Protein AF-T1D1E3-F1 (afdb_monomer)

Solvent-accessible surface area (backbone atoms only — not comparable to full-atom values): 5996 Å² total; per-residue (Å²): 141,79,81,80,58,79,83,74,53,79,72,82,78,74,84,80,54,71,66,58,53,53,50,50,52,52,48,53,49,52,50,52,57,49,50,53,52,50,69,66,32,66,67,51,50,52,51,50,53,54,49,59,71,41,44,64,57,54,50,50,54,50,51,43,53,51,36,43,52,16,33,76,69,46,40,73,97,44,34,42,70,91,54,54,74,68,59,36,53,53,50,50,52,52,41,32,60,75,63,69,65,120

Foldseek 3Di:
DDDDDPVVDPPPPDDDDPVVVVVVVVVVVVVVVVVVVLVPDPVNVVVVVVCVVCVVVVVVLVVLVVLLVCLVVQHDPNGCPPPDPVVSVVSSVVSCVVNVVD

Sequence (102 aa):
SGLPGIESVPGPKLPTVDFLNRYNDDYQKKYTDNDERIKSSPIIKELLERSKLNKEKNKQEIMDKYCLRGAEWGVGDCSTTGMTPDERDAFIAMLKKKAGVE

Secondary structure (DSSP, 8-state):
--PPPGGGSPPPPP---HHHHHHHHHHHHHHHHHHHHHHH-HHHHHHHHHHHHHHHHHHHHHHHHHHHHHHHHT-STT--TTS-HHHHHHHHHHHHHHHT--

pLDDT: mean 87.06, std 10.87, range [48.31, 96.19]

Radius of gyration: 28.88 Å; Cα contacts (8 Å, |Δi|>4): 43; chains: 1; bounding box: 78×24×52 Å

Mean predicted aligned error: 11.14 Å

Organism: Silene latifolia (NCBI:txid37657)

Structure (mmCIF, N/CA/C/O backbone):
data_AF-T1D1E3-F1
#
_entry.id   AF-T1D1E3-F1
#
loop_
_atom_site.group_PDB
_atom_site.id
_atom_site.type_symbol
_atom_site.label_atom_id
_atom_site.label_alt_id
_atom_site.label_comp_id
_atom_site.label_asym_id
_atom_site.label_entity_id
_atom_site.label_seq_id
_atom_site.pdbx_PDB_ins_code
_atom_site.Cartn_x
_atom_site.Cartn_y
_atom_site.Cartn_z
_atom_site.occupancy
_atom_site.B_iso_or_equiv
_atom_site.auth_seq_id
_atom_site.auth_comp_id
_atom_site.auth_asym_id
_atom_site.auth_atom_id
_atom_site.pdbx_PDB_model_num
ATOM 1 N N . SER A 1 1 ? 55.420 15.504 14.571 1.00 48.31 1 SER A N 1
ATOM 2 C CA . SER A 1 1 ? 55.650 14.629 13.408 1.00 48.31 1 SER A CA 1
ATOM 3 C C . SER A 1 1 ? 54.989 13.289 13.645 1.00 48.31 1 SER A C 1
ATOM 5 O O . SER A 1 1 ? 55.455 12.554 14.502 1.00 48.31 1 SER A O 1
ATOM 7 N N . GLY A 1 2 ? 53.884 13.005 12.957 1.00 55.28 2 GLY A N 1
ATOM 8 C CA . GLY A 1 2 ? 53.245 11.686 12.952 1.00 55.28 2 GLY A CA 1
ATOM 9 C C . GLY A 1 2 ? 53.273 11.145 11.528 1.00 55.28 2 GLY A C 1
ATOM 10 O O . GLY A 1 2 ? 52.872 11.857 10.610 1.00 55.28 2 GLY A O 1
ATOM 11 N N . LEU A 1 3 ? 53.817 9.943 11.339 1.00 58.84 3 LEU A N 1
ATOM 12 C CA . LEU A 1 3 ? 53.814 9.259 10.045 1.00 58.84 3 LEU A CA 1
ATOM 13 C C . LEU A 1 3 ? 52.368 8.857 9.704 1.00 58.84 3 LEU A C 1
ATOM 15 O O . LEU A 1 3 ? 51.684 8.331 10.585 1.00 58.84 3 LEU A O 1
ATOM 19 N N . PRO A 1 4 ? 51.879 9.097 8.474 1.00 65.50 4 PRO A N 1
ATOM 20 C CA . PRO A 1 4 ? 50.554 8.642 8.080 1.00 65.50 4 PRO A CA 1
ATOM 21 C C . PRO A 1 4 ? 50.544 7.107 8.064 1.00 65.50 4 PRO A C 1
ATOM 23 O O . PRO A 1 4 ? 51.460 6.477 7.535 1.00 65.50 4 PRO A O 1
ATOM 26 N N . GLY A 1 5 ? 49.537 6.511 8.706 1.00 65.81 5 GLY A N 1
ATOM 27 C CA . GLY A 1 5 ? 49.380 5.059 8.792 1.00 65.81 5 GLY A CA 1
ATOM 28 C C . GLY A 1 5 ? 49.185 4.401 7.422 1.00 65.81 5 GLY A C 1
ATOM 29 O O . GLY A 1 5 ? 48.941 5.068 6.418 1.00 65.81 5 GLY A O 1
ATOM 30 N N . ILE A 1 6 ? 49.260 3.069 7.394 1.00 62.81 6 ILE A N 1
ATOM 31 C CA . ILE A 1 6 ? 49.182 2.225 6.183 1.00 62.81 6 ILE A CA 1
ATOM 32 C C . ILE A 1 6 ? 47.870 2.456 5.397 1.00 62.81 6 ILE A C 1
ATOM 34 O O . ILE A 1 6 ? 47.820 2.242 4.192 1.00 62.81 6 ILE A O 1
ATOM 38 N N . GLU A 1 7 ? 46.835 2.987 6.053 1.00 60.91 7 GLU A N 1
ATOM 39 C CA . GLU A 1 7 ? 45.552 3.391 5.457 1.00 60.91 7 GLU A CA 1
ATOM 40 C C . GLU A 1 7 ? 45.654 4.589 4.495 1.00 60.91 7 GLU A C 1
ATOM 42 O O . GLU A 1 7 ? 44.765 4.806 3.676 1.00 60.91 7 GLU A O 1
ATOM 47 N N . SER A 1 8 ? 46.739 5.368 4.566 1.00 66.06 8 SER A N 1
ATOM 48 C CA . SER A 1 8 ? 46.976 6.518 3.686 1.00 66.06 8 SER A CA 1
ATOM 49 C C . SER A 1 8 ? 47.494 6.118 2.303 1.00 66.06 8 SER A C 1
ATOM 51 O O . SER A 1 8 ? 47.582 6.977 1.421 1.00 66.06 8 SER A O 1
ATOM 53 N N . VAL A 1 9 ? 47.869 4.850 2.104 1.00 66.75 9 VAL A N 1
ATOM 54 C CA . VAL A 1 9 ? 48.312 4.338 0.807 1.00 66.75 9 VAL A CA 1
ATOM 55 C C . VAL A 1 9 ? 47.131 3.600 0.179 1.00 66.75 9 VAL A C 1
ATOM 57 O O . VAL A 1 9 ? 46.736 2.554 0.698 1.00 66.75 9 VAL A O 1
ATOM 60 N N . PRO A 1 10 ? 46.537 4.117 -0.916 1.00 68.50 10 PRO A N 1
ATOM 61 C CA . PRO A 1 10 ? 45.463 3.423 -1.608 1.00 68.50 10 PRO A CA 1
ATOM 62 C C . PRO A 1 10 ? 45.943 2.020 -1.971 1.00 68.50 10 PRO A C 1
ATOM 64 O O . PRO A 1 10 ? 47.001 1.868 -2.588 1.00 68.50 10 PRO A O 1
ATOM 67 N N . GLY A 1 11 ? 45.183 1.004 -1.561 1.00 69.1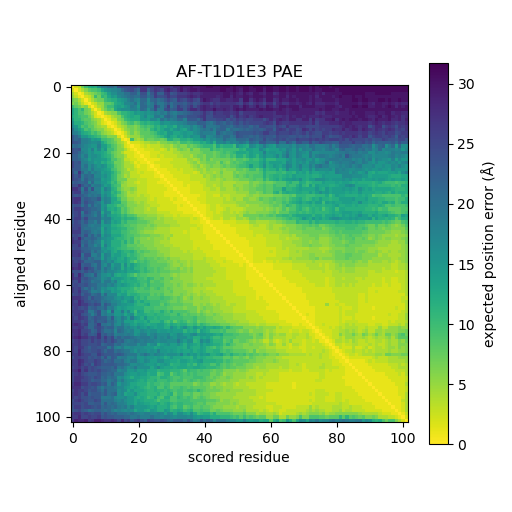2 11 GLY A N 1
ATOM 68 C CA . GLY A 1 11 ? 45.505 -0.381 -1.880 1.00 69.12 11 GLY A CA 1
ATOM 69 C C . GLY A 1 11 ? 45.692 -0.574 -3.391 1.00 69.12 11 GLY A C 1
ATOM 70 O O . GLY A 1 11 ? 45.105 0.169 -4.189 1.00 69.12 11 GLY A O 1
ATOM 71 N N . PRO A 1 12 ? 46.516 -1.549 -3.809 1.00 73.81 12 PRO A N 1
ATOM 72 C CA . PRO A 1 12 ? 46.743 -1.817 -5.221 1.00 73.81 12 PRO A CA 1
ATOM 73 C C . PRO A 1 12 ? 45.403 -2.044 -5.922 1.00 73.81 12 PRO A C 1
ATOM 75 O O . PRO A 1 12 ? 44.559 -2.809 -5.449 1.00 73.81 12 PRO A O 1
ATOM 78 N N . LYS A 1 13 ? 45.195 -1.352 -7.047 1.00 70.12 13 LYS A N 1
ATOM 79 C CA . LYS A 1 13 ? 43.986 -1.539 -7.850 1.00 70.12 13 LYS A CA 1
ATOM 80 C C . LYS A 1 13 ? 43.929 -2.998 -8.287 1.00 70.12 13 LYS A C 1
ATOM 82 O O . LYS A 1 13 ? 44.890 -3.509 -8.862 1.00 70.12 13 LYS A O 1
ATOM 87 N N . LEU A 1 14 ? 42.805 -3.650 -8.002 1.00 72.75 14 LEU A N 1
ATOM 88 C CA . LEU A 1 14 ? 42.551 -4.996 -8.496 1.00 72.75 14 LEU A CA 1
ATOM 89 C C . LEU A 1 14 ? 42.669 -4.988 -10.028 1.00 72.75 14 LEU A C 1
ATOM 91 O O . LEU A 1 14 ? 42.195 -4.038 -10.661 1.00 72.75 14 LEU A O 1
ATOM 95 N N . PRO A 1 15 ? 43.306 -6.006 -10.629 1.00 71.44 15 PRO A N 1
ATOM 96 C CA . PRO A 1 15 ? 43.455 -6.076 -12.072 1.00 71.44 15 PRO A CA 1
ATOM 97 C C . PRO A 1 15 ? 42.070 -6.125 -12.718 1.00 71.44 15 PRO A C 1
ATOM 99 O O . PRO A 1 15 ? 41.304 -7.071 -12.533 1.00 71.44 15 PRO A O 1
ATOM 102 N N . THR A 1 16 ? 41.737 -5.078 -13.466 1.00 69.19 16 THR A N 1
ATOM 103 C CA . THR A 1 16 ? 40.516 -5.026 -14.262 1.00 69.19 16 THR A CA 1
ATOM 104 C C . THR A 1 16 ? 40.694 -5.949 -15.455 1.00 69.19 16 THR A C 1
ATOM 106 O O . THR A 1 16 ? 41.540 -5.704 -16.312 1.00 69.19 16 THR A O 1
ATOM 109 N N . VAL A 1 17 ? 39.919 -7.027 -15.504 1.00 78.75 17 VAL A N 1
ATOM 110 C CA . VAL A 1 17 ? 39.897 -7.921 -16.661 1.00 78.75 17 VAL A CA 1
ATOM 111 C C . VAL A 1 17 ? 38.880 -7.391 -17.671 1.00 78.75 17 VAL A C 1
ATOM 113 O O . VAL A 1 17 ? 37.704 -7.208 -17.353 1.00 78.75 17 VAL A O 1
ATOM 116 N N . ASP A 1 18 ? 39.328 -7.140 -18.901 1.00 76.44 18 ASP A N 1
ATOM 117 C CA . ASP A 1 18 ? 38.522 -6.472 -19.935 1.00 76.44 18 ASP A CA 1
ATOM 118 C C . ASP A 1 18 ? 37.202 -7.190 -20.244 1.00 76.44 18 ASP A C 1
ATOM 120 O O . ASP A 1 18 ? 36.214 -6.552 -20.610 1.00 76.44 18 ASP A O 1
ATOM 124 N N . PHE A 1 19 ? 37.152 -8.514 -20.066 1.00 80.38 19 PHE A N 1
ATOM 125 C CA . PHE A 1 19 ? 35.928 -9.280 -20.284 1.00 80.38 19 PHE A CA 1
ATOM 126 C C . PHE A 1 19 ? 34.852 -8.998 -19.224 1.00 80.38 19 PHE A C 1
ATOM 128 O O . PHE A 1 19 ? 33.678 -8.941 -19.580 1.00 80.38 19 PHE A O 1
ATOM 135 N N . LEU A 1 20 ? 35.222 -8.795 -17.948 1.00 80.06 20 LEU A N 1
ATOM 136 C CA . LEU A 1 20 ? 34.247 -8.487 -16.892 1.00 80.06 20 LEU A CA 1
ATOM 137 C C . LEU A 1 20 ? 33.663 -7.093 -17.089 1.00 80.06 20 LEU A C 1
ATOM 139 O O . LEU A 1 20 ? 32.467 -6.913 -16.896 1.00 80.06 20 LEU A O 1
ATOM 143 N N . ASN A 1 21 ? 34.481 -6.129 -17.519 1.00 83.50 21 ASN A N 1
ATOM 144 C CA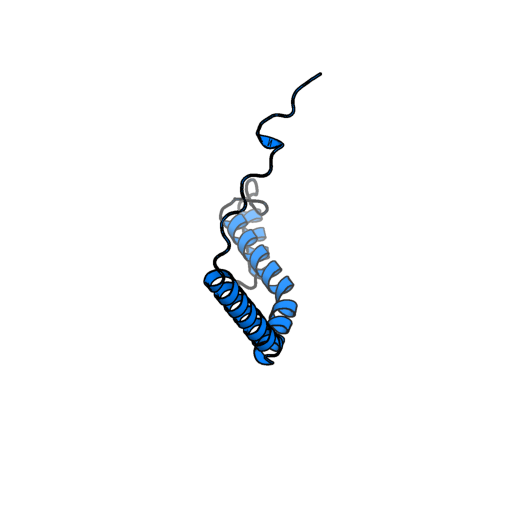 . ASN A 1 21 ? 34.005 -4.778 -17.810 1.00 83.50 21 ASN A CA 1
ATOM 145 C C . ASN A 1 21 ? 32.986 -4.795 -18.956 1.00 83.50 21 ASN A C 1
ATOM 147 O O . ASN A 1 21 ? 31.861 -4.348 -18.769 1.00 83.50 21 ASN A O 1
ATOM 151 N N . ARG A 1 22 ? 33.316 -5.433 -20.089 1.00 83.75 22 ARG A N 1
ATOM 152 C CA . ARG A 1 22 ? 32.378 -5.575 -21.220 1.00 83.75 22 ARG A CA 1
ATOM 153 C C . ARG A 1 22 ? 31.097 -6.314 -20.836 1.00 83.75 22 ARG A C 1
ATOM 155 O O . ARG A 1 22 ? 30.019 -5.925 -21.265 1.00 83.75 22 ARG A O 1
ATOM 162 N N . TYR A 1 23 ? 31.205 -7.371 -20.030 1.00 83.62 23 TYR A N 1
ATOM 163 C CA . TYR A 1 23 ? 30.046 -8.131 -19.561 1.00 83.62 23 TYR A CA 1
ATOM 164 C C . TYR A 1 23 ? 29.137 -7.292 -18.655 1.00 83.62 23 TYR A C 1
ATOM 166 O O . TYR A 1 23 ? 27.916 -7.335 -18.802 1.00 83.62 23 TYR A O 1
ATOM 174 N N . ASN A 1 24 ? 29.723 -6.512 -17.744 1.00 85.31 24 ASN A N 1
ATOM 175 C CA . ASN A 1 24 ? 28.983 -5.599 -16.880 1.00 85.31 24 ASN A CA 1
ATOM 176 C C . ASN A 1 24 ? 28.297 -4.493 -17.690 1.00 85.31 24 ASN A C 1
ATOM 178 O O . ASN A 1 24 ? 27.116 -4.239 -17.459 1.00 85.31 24 ASN A O 1
ATOM 182 N N . ASP A 1 25 ? 28.992 -3.899 -18.661 1.00 87.00 25 ASP A N 1
ATOM 183 C CA . ASP A 1 25 ? 28.448 -2.855 -19.535 1.00 87.00 25 ASP A CA 1
ATOM 184 C C . ASP A 1 25 ? 27.265 -3.381 -20.368 1.00 87.00 25 ASP A C 1
ATOM 186 O O . ASP A 1 25 ? 26.205 -2.753 -20.422 1.00 87.00 25 ASP A O 1
ATOM 190 N N . ASP A 1 26 ? 27.389 -4.581 -20.947 1.00 88.06 26 ASP A N 1
ATOM 191 C CA . ASP A 1 26 ? 26.305 -5.242 -21.684 1.00 88.06 26 ASP A CA 1
ATOM 192 C C . ASP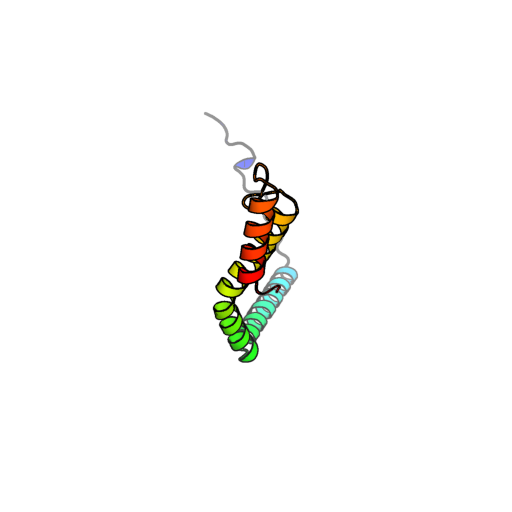 A 1 26 ? 25.102 -5.554 -20.787 1.00 88.06 26 ASP A C 1
ATOM 194 O O . ASP A 1 26 ? 23.948 -5.423 -21.206 1.00 88.06 26 ASP A O 1
ATOM 198 N N . TYR A 1 27 ? 25.346 -5.973 -19.544 1.00 89.00 27 TYR A N 1
ATOM 199 C CA . TYR A 1 27 ? 24.274 -6.207 -18.582 1.00 89.00 27 TYR A CA 1
ATOM 200 C C . TYR A 1 27 ? 23.568 -4.913 -18.198 1.00 89.00 27 TYR A C 1
ATOM 202 O O . TYR A 1 27 ? 22.339 -4.869 -18.222 1.00 89.00 27 TYR A O 1
ATOM 210 N N . GLN A 1 28 ? 24.322 -3.860 -17.883 1.00 89.19 28 GLN A N 1
ATOM 211 C CA . GLN A 1 28 ? 23.761 -2.549 -17.569 1.00 89.19 28 GLN A CA 1
ATOM 212 C C . GLN A 1 28 ? 22.913 -2.026 -18.724 1.00 89.19 28 GLN A C 1
ATOM 214 O O . GLN A 1 28 ? 21.772 -1.628 -18.496 1.00 89.19 28 GLN A O 1
ATOM 219 N N . LYS A 1 29 ? 23.408 -2.142 -19.959 1.00 93.31 29 LYS A N 1
ATOM 220 C CA . LYS A 1 29 ? 22.657 -1.772 -21.158 1.00 93.31 29 LYS A CA 1
ATOM 221 C C . LYS A 1 29 ? 21.358 -2.570 -21.303 1.00 93.31 29 LYS A C 1
ATOM 223 O O . LYS A 1 29 ? 20.298 -2.007 -21.550 1.00 93.31 29 LYS A O 1
ATOM 228 N N . LYS A 1 30 ? 21.387 -3.886 -21.073 1.00 92.62 30 LYS A N 1
ATOM 229 C CA . LYS A 1 30 ? 20.160 -4.703 -21.087 1.00 92.62 30 LYS A CA 1
ATOM 230 C C . LYS A 1 30 ? 19.155 -4.263 -20.025 1.00 92.62 30 LYS A C 1
ATOM 232 O O . LYS A 1 30 ? 17.953 -4.324 -20.275 1.00 92.62 30 LYS A O 1
ATOM 237 N N . TYR A 1 31 ? 19.608 -3.852 -18.842 1.00 90.25 31 TYR A N 1
ATOM 238 C CA . TYR A 1 31 ? 18.708 -3.330 -17.815 1.00 90.25 31 TYR A CA 1
ATOM 239 C C . TYR A 1 31 ? 18.104 -1.986 -18.219 1.00 90.25 31 TYR A C 1
ATOM 241 O O . TYR A 1 31 ? 16.895 -1.827 -18.070 1.00 90.25 31 TYR A O 1
ATOM 249 N N . THR A 1 32 ? 18.894 -1.060 -18.774 1.00 92.25 32 THR A N 1
ATOM 250 C CA . THR A 1 32 ? 18.382 0.240 -19.238 1.00 92.25 32 THR A CA 1
ATOM 251 C C . THR A 1 32 ? 17.381 0.072 -20.373 1.00 92.25 32 THR A C 1
ATOM 253 O O . THR A 1 32 ? 16.281 0.610 -20.289 1.00 92.25 32 THR A O 1
ATOM 256 N N . ASP A 1 33 ? 17.694 -0.761 -21.368 1.00 93.06 33 ASP A N 1
ATOM 257 C CA . ASP A 1 33 ? 16.816 -1.012 -22.516 1.00 93.06 33 ASP A CA 1
ATOM 258 C C . ASP A 1 33 ? 15.486 -1.650 -22.067 1.00 93.06 33 ASP A C 1
ATOM 260 O O . ASP A 1 33 ? 14.400 -1.315 -22.552 1.00 93.06 33 ASP A O 1
ATOM 264 N N . ASN A 1 34 ? 15.542 -2.566 -21.094 1.00 92.69 34 ASN A N 1
ATOM 265 C CA . ASN A 1 34 ? 14.342 -3.163 -20.514 1.00 92.69 34 ASN A CA 1
ATOM 266 C C . ASN A 1 34 ? 13.529 -2.162 -19.693 1.00 92.69 34 ASN A C 1
ATOM 268 O O . ASN A 1 34 ? 12.302 -2.174 -19.783 1.00 92.69 34 ASN A O 1
ATOM 272 N N . ASP A 1 35 ? 14.183 -1.306 -18.912 1.00 91.75 35 ASP A N 1
ATOM 273 C CA . ASP A 1 35 ? 13.521 -0.276 -18.116 1.00 91.75 35 ASP A CA 1
ATOM 274 C C . ASP A 1 35 ? 12.831 0.760 -19.021 1.00 91.75 35 ASP A C 1
ATOM 276 O O . ASP A 1 35 ? 11.676 1.114 -18.791 1.00 91.75 35 ASP A O 1
ATOM 280 N N . GLU A 1 36 ? 13.462 1.165 -20.126 1.00 92.56 36 GLU A N 1
ATOM 281 C CA . GLU A 1 36 ? 12.850 2.018 -21.153 1.00 92.56 36 GLU A CA 1
ATOM 282 C C . GLU A 1 36 ? 11.641 1.351 -21.819 1.00 92.56 36 GLU A C 1
ATOM 284 O O . GLU A 1 36 ? 10.588 1.977 -21.989 1.00 92.56 36 GLU A O 1
ATOM 289 N N . ARG A 1 37 ? 11.740 0.057 -22.142 1.00 92.00 37 ARG A N 1
ATOM 290 C CA . ARG A 1 37 ? 10.616 -0.722 -22.679 1.00 92.00 37 ARG A CA 1
ATOM 291 C C . ARG A 1 37 ? 9.453 -0.818 -21.687 1.00 92.00 37 ARG A C 1
ATOM 293 O O . ARG A 1 37 ? 8.293 -0.703 -22.077 1.00 92.00 37 ARG A O 1
ATOM 300 N N . ILE A 1 38 ? 9.742 -1.006 -20.402 1.00 90.50 38 ILE A N 1
ATOM 301 C CA . ILE A 1 38 ? 8.723 -1.067 -19.346 1.00 90.50 38 ILE A CA 1
ATOM 302 C C . ILE A 1 38 ? 8.080 0.309 -19.154 1.00 90.50 38 ILE A C 1
ATOM 304 O O . ILE A 1 38 ? 6.855 0.414 -19.130 1.00 90.50 38 ILE A O 1
ATOM 308 N N . LYS A 1 39 ? 8.886 1.373 -19.092 1.00 88.56 39 LYS A N 1
ATOM 309 C CA . LYS A 1 39 ? 8.419 2.760 -18.963 1.00 88.56 39 LYS A CA 1
ATOM 310 C C . LYS A 1 39 ? 7.599 3.222 -20.159 1.00 88.56 39 LYS A C 1
ATOM 312 O O . LYS A 1 39 ? 6.685 4.023 -19.988 1.00 88.56 39 LYS A O 1
ATOM 317 N N . SER A 1 40 ? 7.907 2.750 -21.364 1.00 90.69 40 SER A N 1
ATOM 318 C CA . SER A 1 40 ? 7.153 3.086 -22.577 1.00 90.69 40 SER A CA 1
ATOM 319 C C . SER A 1 40 ? 5.879 2.255 -22.747 1.00 90.69 40 SER A C 1
ATOM 321 O O . SER A 1 40 ? 4.984 2.694 -23.471 1.00 90.69 40 SER A O 1
ATOM 323 N N . SER A 1 41 ? 5.748 1.125 -22.042 1.00 94.38 41 SER A N 1
ATOM 324 C CA . SER A 1 41 ? 4.582 0.244 -22.134 1.00 94.38 41 SER A CA 1
ATOM 325 C C . SER A 1 41 ? 3.281 0.961 -21.734 1.00 94.38 41 SER A C 1
ATOM 327 O O . SER A 1 41 ? 3.182 1.485 -20.618 1.00 94.38 41 SER A O 1
ATOM 329 N N . PRO A 1 42 ? 2.247 0.964 -22.599 1.00 94.12 42 PRO A N 1
ATOM 330 C CA . PRO A 1 42 ? 0.977 1.630 -22.313 1.00 94.12 42 PRO A CA 1
ATOM 331 C C . PRO A 1 42 ? 0.249 0.997 -21.121 1.00 94.12 42 PRO A C 1
ATOM 333 O O . PRO A 1 42 ? -0.298 1.713 -20.287 1.00 94.12 42 PRO A O 1
ATOM 336 N N . ILE A 1 43 ? 0.327 -0.331 -20.988 1.00 94.56 43 ILE A N 1
ATOM 337 C CA . ILE A 1 43 ? -0.302 -1.085 -19.895 1.00 94.56 43 ILE A CA 1
ATOM 338 C C . ILE A 1 43 ? 0.302 -0.676 -18.549 1.00 94.56 43 ILE A C 1
ATOM 340 O O . ILE A 1 43 ? -0.418 -0.433 -17.586 1.00 94.56 43 ILE A O 1
ATOM 344 N N . ILE A 1 44 ? 1.631 -0.570 -18.468 1.00 94.38 44 ILE A N 1
ATOM 345 C CA . ILE A 1 44 ? 2.309 -0.216 -17.214 1.00 94.38 44 ILE A CA 1
ATOM 346 C C . ILE A 1 44 ? 1.972 1.217 -16.799 1.00 94.38 44 ILE A C 1
ATOM 348 O O . ILE A 1 44 ? 1.732 1.463 -15.619 1.00 94.38 44 ILE A O 1
ATOM 352 N N . LYS A 1 45 ? 1.889 2.149 -17.757 1.00 93.75 45 LYS A N 1
ATOM 353 C CA . LYS A 1 45 ? 1.454 3.527 -17.486 1.00 93.75 45 LYS A CA 1
ATOM 354 C C . LYS A 1 45 ? 0.026 3.572 -16.946 1.00 93.75 45 LYS A C 1
ATOM 356 O O . LYS A 1 45 ? -0.214 4.225 -15.936 1.00 93.75 45 LYS A O 1
ATOM 361 N N . GLU A 1 46 ? -0.899 2.847 -17.569 1.00 95.06 46 GLU A N 1
ATOM 362 C CA . G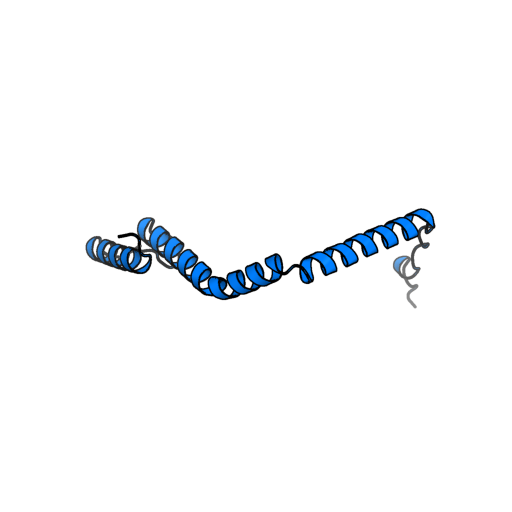LU A 1 46 ? -2.288 2.767 -17.107 1.00 95.06 46 GLU A CA 1
ATOM 363 C C . GLU A 1 46 ? -2.378 2.192 -15.684 1.00 95.06 46 GLU A C 1
ATOM 365 O O . GLU A 1 46 ? -3.029 2.766 -14.809 1.00 95.06 46 GLU A O 1
ATOM 370 N N . LEU A 1 47 ? -1.669 1.090 -15.421 1.00 95.25 47 LEU A N 1
ATOM 371 C CA . LEU A 1 47 ? -1.623 0.469 -14.098 1.00 95.25 47 LEU A CA 1
ATOM 372 C C . LEU A 1 47 ? -1.005 1.392 -13.045 1.00 95.25 47 LEU A C 1
ATOM 374 O O . LEU A 1 47 ? -1.482 1.416 -11.909 1.00 95.25 47 LEU A O 1
ATOM 378 N N . LEU A 1 48 ? 0.020 2.165 -13.411 1.00 93.81 48 LEU A N 1
ATOM 379 C CA . LEU A 1 48 ? 0.649 3.137 -12.525 1.00 93.81 48 LEU A CA 1
ATO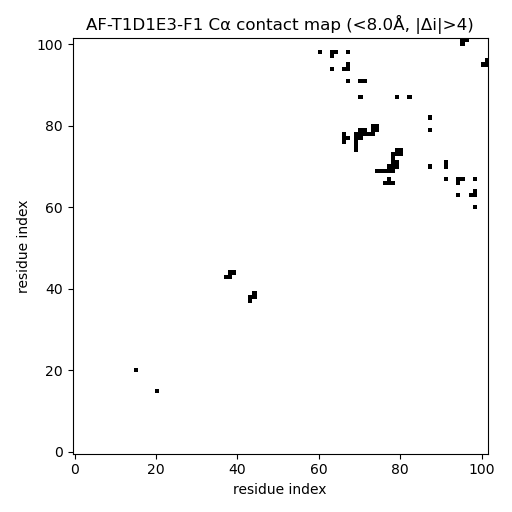M 380 C C . LEU A 1 48 ? -0.326 4.259 -12.149 1.00 93.81 48 LEU A C 1
ATOM 382 O O . LEU A 1 48 ? -0.448 4.578 -10.967 1.00 93.81 48 LEU A O 1
ATOM 386 N N . GLU A 1 49 ? -1.053 4.824 -13.114 1.00 94.38 49 GLU A N 1
ATOM 387 C CA . GLU A 1 49 ? -2.057 5.858 -12.836 1.00 94.38 49 GLU A CA 1
ATOM 388 C C . GLU A 1 49 ? -3.210 5.312 -11.990 1.00 94.38 49 GLU A C 1
ATOM 390 O O . GLU A 1 49 ? -3.577 5.910 -10.976 1.00 94.38 49 GLU A O 1
ATOM 395 N N . ARG A 1 50 ? -3.703 4.108 -12.300 1.00 95.19 50 ARG A N 1
ATOM 396 C CA . ARG A 1 50 ? -4.706 3.432 -11.467 1.00 95.19 50 ARG A CA 1
ATOM 397 C C . ARG A 1 50 ? -4.198 3.187 -10.045 1.00 95.19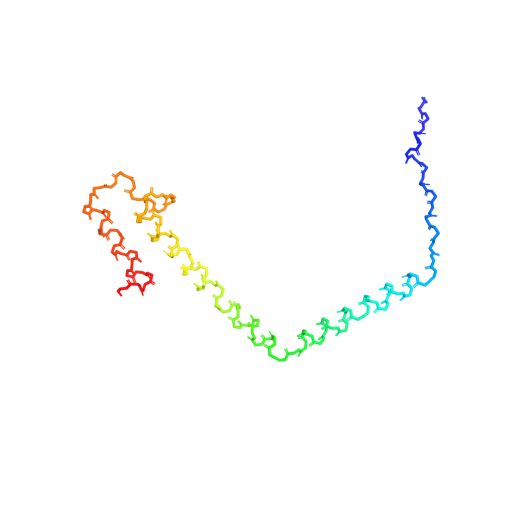 50 ARG A C 1
ATOM 399 O O . ARG A 1 50 ? -4.938 3.376 -9.082 1.00 95.19 50 ARG A O 1
ATOM 406 N N . SER A 1 51 ? -2.932 2.797 -9.891 1.00 95.19 51 SER A N 1
ATOM 407 C CA . SER A 1 51 ? -2.320 2.599 -8.576 1.00 95.19 51 SER A CA 1
ATOM 408 C C . SER A 1 51 ? -2.205 3.904 -7.790 1.00 95.19 51 SER A C 1
ATOM 410 O O . SER A 1 51 ? -2.385 3.880 -6.574 1.00 95.19 51 SER A O 1
ATOM 412 N N . LYS A 1 52 ? -1.911 5.033 -8.448 1.00 94.75 52 LYS A N 1
ATOM 413 C CA . LYS A 1 52 ? -1.865 6.350 -7.796 1.00 94.75 52 LYS A CA 1
ATOM 414 C C . LYS A 1 52 ? -3.246 6.770 -7.307 1.00 94.75 52 LYS A C 1
ATOM 416 O O . LYS A 1 52 ? -3.372 7.154 -6.148 1.00 94.75 52 LYS A O 1
ATOM 421 N N . LEU A 1 53 ? -4.270 6.630 -8.150 1.00 94.44 53 LEU A N 1
ATOM 422 C CA . LEU A 1 53 ? -5.656 6.949 -7.791 1.00 94.44 53 LEU A CA 1
ATOM 423 C C . LEU A 1 53 ? -6.155 6.098 -6.614 1.00 94.44 53 LEU A C 1
ATOM 425 O O . LEU A 1 53 ? -6.839 6.602 -5.728 1.00 94.44 53 LEU A O 1
ATOM 429 N N . ASN A 1 54 ? -5.758 4.824 -6.559 1.00 95.62 54 ASN A N 1
ATOM 430 C CA . ASN A 1 54 ? -6.178 3.910 -5.496 1.00 95.62 54 ASN A CA 1
ATOM 431 C C . ASN A 1 54 ? -5.340 4.010 -4.215 1.00 95.62 54 ASN A C 1
ATOM 433 O O . ASN A 1 54 ? -5.718 3.416 -3.208 1.00 95.62 54 ASN A O 1
ATOM 437 N N . LYS A 1 55 ? -4.209 4.726 -4.216 1.00 96.19 55 LYS A N 1
ATOM 438 C CA . LYS A 1 55 ? -3.246 4.703 -3.105 1.00 96.19 55 LYS A CA 1
ATOM 439 C C . LYS A 1 55 ? -3.874 5.116 -1.774 1.00 96.19 55 LYS A C 1
ATOM 441 O O . LYS A 1 55 ? -3.787 4.366 -0.805 1.00 96.19 55 LYS A O 1
ATOM 446 N N . GLU A 1 56 ? -4.509 6.286 -1.733 1.00 93.94 56 GLU A N 1
ATOM 447 C CA . GLU A 1 56 ? -5.097 6.805 -0.491 1.00 93.94 56 GLU A CA 1
ATOM 448 C C . GLU A 1 56 ? -6.331 6.007 -0.070 1.00 93.94 56 GLU A C 1
ATOM 450 O O . GLU A 1 56 ? -6.498 5.723 1.114 1.00 93.94 56 GLU A O 1
ATOM 455 N N . LYS A 1 57 ? -7.141 5.548 -1.033 1.00 93.94 57 LYS A N 1
ATOM 456 C CA . LYS A 1 57 ? -8.278 4.662 -0.760 1.00 93.94 57 LYS A CA 1
ATOM 457 C C . LYS A 1 57 ? -7.817 3.358 -0.103 1.00 93.94 57 LYS A C 1
ATOM 459 O O . LYS A 1 57 ? -8.293 3.014 0.972 1.00 93.94 57 LYS A O 1
ATOM 464 N N . ASN A 1 58 ? -6.838 2.679 -0.697 1.00 95.12 58 ASN A N 1
ATOM 465 C CA . ASN A 1 58 ? -6.302 1.427 -0.168 1.00 95.12 58 ASN A CA 1
ATOM 466 C C . ASN A 1 58 ? -5.645 1.633 1.199 1.00 95.12 58 ASN A C 1
ATOM 468 O O . ASN A 1 58 ? -5.796 0.799 2.087 1.00 95.12 58 ASN A O 1
ATOM 472 N N . LYS A 1 59 ? -4.930 2.748 1.391 1.00 95.50 59 LYS A N 1
ATOM 473 C CA . LYS A 1 59 ? -4.358 3.106 2.692 1.00 95.50 59 LYS A CA 1
ATOM 474 C C . LYS A 1 59 ? -5.453 3.245 3.748 1.00 95.50 59 LYS A C 1
ATOM 476 O O . LYS A 1 59 ? -5.322 2.661 4.819 1.00 95.50 59 LYS A O 1
ATOM 481 N N . GLN A 1 60 ? -6.530 3.966 3.441 1.00 93.12 60 GLN A N 1
ATOM 482 C CA . GLN A 1 60 ? -7.656 4.147 4.353 1.00 93.12 60 GLN A CA 1
ATOM 483 C C . GLN A 1 60 ? -8.348 2.814 4.670 1.00 93.12 60 GLN A C 1
ATOM 485 O O . GLN A 1 60 ? -8.535 2.498 5.840 1.00 93.12 60 GLN A O 1
ATOM 490 N N . GLU A 1 61 ? -8.631 1.991 3.658 1.00 94.19 61 GLU A N 1
ATOM 491 C CA . GLU A 1 61 ? -9.223 0.657 3.837 1.00 94.19 61 GLU A CA 1
ATOM 492 C C . GLU A 1 61 ? -8.363 -0.250 4.724 1.00 94.19 61 GLU A C 1
ATOM 494 O O . GLU A 1 61 ? -8.881 -0.997 5.553 1.00 94.19 61 GLU A O 1
ATOM 499 N N . ILE A 1 62 ? -7.040 -0.198 4.556 1.00 94.50 62 ILE A N 1
ATOM 500 C CA . ILE A 1 62 ? -6.103 -0.951 5.388 1.00 94.50 62 ILE A CA 1
ATOM 501 C C . ILE A 1 62 ? -6.166 -0.454 6.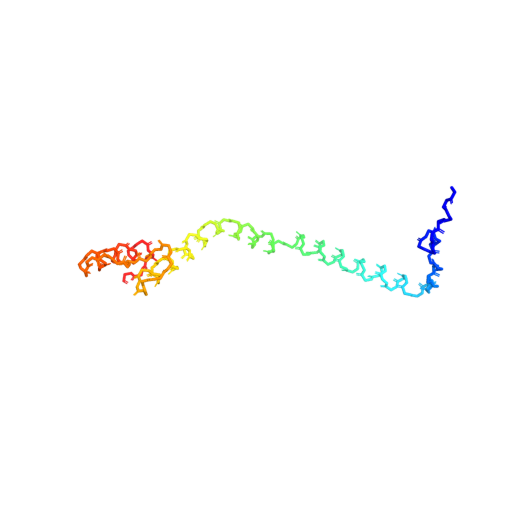836 1.00 94.50 62 ILE A C 1
ATOM 503 O O . ILE A 1 62 ? -6.310 -1.267 7.748 1.00 94.50 62 ILE A O 1
ATOM 507 N N . MET A 1 63 ? -6.104 0.862 7.055 1.00 93.19 63 MET A N 1
ATOM 508 C CA . MET A 1 63 ? -6.188 1.441 8.398 1.00 93.19 63 MET A CA 1
ATOM 509 C C . MET A 1 63 ? -7.511 1.096 9.087 1.00 93.19 63 MET A C 1
ATOM 511 O O . MET A 1 63 ? -7.501 0.702 10.251 1.00 93.19 63 MET A O 1
ATOM 515 N N . ASP A 1 64 ? -8.632 1.172 8.369 1.00 94.12 64 ASP A N 1
ATOM 516 C CA . ASP A 1 64 ? -9.952 0.843 8.910 1.00 94.12 64 ASP A CA 1
ATOM 517 C C . ASP A 1 64 ? -10.053 -0.650 9.280 1.00 94.12 64 ASP A C 1
ATOM 519 O O . ASP A 1 64 ? -10.556 -0.979 10.355 1.00 94.12 64 ASP A O 1
ATOM 523 N N . LYS A 1 65 ? -9.478 -1.559 8.473 1.00 93.38 65 LYS A N 1
ATOM 524 C CA . LYS A 1 65 ? -9.381 -2.998 8.802 1.00 93.38 65 LYS A CA 1
ATOM 525 C C . LYS A 1 65 ? -8.568 -3.259 10.070 1.00 93.38 65 LYS A C 1
ATOM 527 O O . LYS A 1 65 ? -8.984 -4.055 10.911 1.00 93.38 65 LYS A O 1
ATOM 532 N N . TYR A 1 66 ? -7.410 -2.614 10.211 1.00 94.19 66 TYR A N 1
ATOM 533 C CA . TYR A 1 66 ? -6.576 -2.769 11.406 1.00 94.19 66 TYR A CA 1
ATOM 534 C C . TYR A 1 66 ? -7.237 -2.172 12.645 1.00 94.19 66 TYR A C 1
ATOM 536 O O . TYR A 1 66 ? -7.194 -2.790 13.704 1.00 94.19 66 TYR A O 1
ATOM 544 N N . CYS A 1 67 ? -7.886 -1.016 12.509 1.00 94.44 67 CYS A N 1
ATOM 545 C CA . CYS A 1 67 ? -8.596 -0.364 13.602 1.00 94.44 67 CYS A CA 1
ATOM 546 C C . CYS A 1 67 ? -9.770 -1.217 14.098 1.00 94.44 67 CYS A C 1
ATOM 548 O O . CYS A 1 67 ? -9.885 -1.450 15.298 1.00 94.44 67 CYS A O 1
ATOM 550 N N . LEU A 1 68 ? -10.577 -1.763 13.179 1.00 94.38 68 LEU A N 1
ATOM 551 C CA . LEU A 1 68 ? -11.660 -2.690 13.511 1.00 94.38 68 LEU A CA 1
ATOM 552 C C . LEU A 1 68 ? -11.137 -3.905 14.281 1.00 94.38 68 LEU A C 1
ATOM 554 O O . LEU A 1 68 ? -11.651 -4.238 15.346 1.00 94.38 68 LEU A O 1
ATOM 558 N N . ARG A 1 69 ? -10.075 -4.541 13.778 1.00 93.44 69 ARG A N 1
ATOM 559 C CA . ARG A 1 69 ? -9.513 -5.729 14.424 1.00 93.44 69 ARG A CA 1
ATOM 560 C C . ARG A 1 69 ? -8.861 -5.410 15.772 1.00 93.44 69 ARG A C 1
ATOM 562 O O . ARG A 1 69 ? -8.966 -6.202 16.701 1.00 93.44 69 ARG A O 1
ATOM 569 N N . GLY A 1 70 ? -8.218 -4.250 15.889 1.00 94.25 70 GLY A N 1
ATOM 570 C CA . GLY A 1 70 ? -7.665 -3.750 17.148 1.00 94.25 70 GLY A CA 1
ATOM 571 C C . GLY A 1 70 ? -8.748 -3.494 18.195 1.00 94.25 70 GLY A C 1
ATOM 572 O O . GLY A 1 70 ? -8.578 -3.883 19.349 1.00 94.25 70 GLY A O 1
ATOM 573 N N . ALA A 1 71 ? -9.890 -2.938 17.783 1.00 94.19 71 ALA A N 1
ATOM 574 C CA . ALA A 1 71 ? -11.051 -2.749 18.647 1.00 94.19 71 ALA A CA 1
ATOM 575 C C . ALA A 1 71 ? -11.640 -4.090 19.116 1.00 94.19 71 ALA A C 1
ATOM 577 O O . ALA A 1 71 ? -11.887 -4.270 20.303 1.00 94.19 71 ALA A O 1
ATOM 578 N N . GLU A 1 72 ? -11.787 -5.066 18.215 1.00 91.06 72 GLU A N 1
ATOM 579 C CA . GLU A 1 72 ? -12.289 -6.407 18.552 1.00 91.06 72 GLU A CA 1
ATOM 580 C C . GLU A 1 72 ? -11.379 -7.162 19.536 1.00 91.06 72 GLU A C 1
ATOM 582 O O . GLU A 1 72 ? -11.862 -7.916 20.378 1.00 91.06 72 GLU A O 1
ATOM 587 N N . TRP A 1 73 ? -10.061 -6.973 19.427 1.00 90.94 73 TRP A N 1
ATOM 588 C CA . TRP A 1 73 ? -9.062 -7.703 20.216 1.00 90.94 73 TRP A CA 1
ATOM 589 C C . TRP A 1 73 ? -8.578 -6.910 21.439 1.00 90.94 73 TRP A C 1
ATOM 591 O O . TRP A 1 73 ? -7.817 -7.441 22.245 1.00 90.94 73 TRP A O 1
ATOM 601 N N . GLY A 1 74 ? -8.998 -5.649 21.586 1.00 90.25 74 GLY A N 1
ATOM 602 C CA . GLY A 1 74 ? -8.566 -4.768 22.673 1.00 90.25 74 GLY A CA 1
ATOM 603 C C . GLY A 1 74 ? -7.083 -4.383 22.612 1.00 90.25 74 GLY A C 1
ATOM 604 O O . GLY A 1 74 ? -6.469 -4.139 23.649 1.00 90.25 74 GLY A O 1
ATOM 605 N N . VAL A 1 75 ? -6.483 -4.325 21.419 1.00 89.31 75 VAL A N 1
ATOM 606 C CA . VAL A 1 75 ? -5.048 -4.032 21.237 1.00 89.31 75 VAL A CA 1
ATOM 607 C C . VAL A 1 75 ? -4.803 -2.890 20.249 1.00 89.31 75 VAL A C 1
ATOM 609 O O . VAL A 1 75 ? -5.534 -2.721 19.274 1.00 89.31 75 VAL A O 1
ATOM 612 N N . GLY A 1 76 ? -3.730 -2.128 20.483 1.00 87.94 76 GLY A N 1
ATOM 613 C CA . GLY A 1 76 ? -3.295 -1.028 19.617 1.00 87.94 76 GLY A CA 1
ATOM 614 C C . GLY A 1 76 ? -4.067 0.280 19.815 1.00 87.94 76 GLY A C 1
ATOM 615 O O . GLY A 1 76 ? -4.827 0.440 20.771 1.00 87.94 76 GLY A O 1
ATOM 616 N N . ASP A 1 77 ? -3.868 1.218 18.889 1.00 86.31 77 ASP A N 1
ATOM 617 C CA . ASP A 1 77 ? -4.369 2.598 19.002 1.00 86.31 77 ASP A CA 1
ATOM 618 C C . ASP A 1 77 ? -5.904 2.702 18.974 1.00 86.31 77 ASP A C 1
ATOM 620 O O . ASP A 1 77 ? -6.470 3.644 19.519 1.00 86.31 77 ASP A O 1
ATOM 624 N N . CYS A 1 78 ? -6.586 1.717 18.379 1.00 90.50 78 CYS A N 1
ATOM 625 C CA . CYS A 1 78 ? -8.049 1.607 18.370 1.00 90.50 78 CYS A CA 1
ATOM 626 C C . CYS A 1 78 ? -8.596 0.641 19.436 1.00 90.50 78 CYS A C 1
ATOM 628 O O . CYS A 1 78 ? -9.722 0.161 19.302 1.00 90.50 78 CYS A O 1
ATOM 630 N N . SER A 1 79 ? -7.809 0.297 20.461 1.00 90.94 79 SER A N 1
ATOM 631 C CA . SER A 1 79 ? -8.270 -0.614 21.511 1.00 90.94 79 SER A CA 1
ATOM 632 C C . SER A 1 79 ? -9.478 -0.053 22.266 1.00 90.94 79 SER A C 1
ATOM 634 O O . SER A 1 79 ? -9.566 1.136 22.561 1.00 90.94 79 SER A O 1
ATOM 636 N N . THR A 1 80 ? -10.397 -0.940 22.631 1.00 90.88 80 THR A N 1
ATOM 637 C CA . THR A 1 80 ? -11.553 -0.625 23.485 1.00 90.88 80 THR A CA 1
ATOM 638 C C . THR A 1 80 ? -11.293 -0.982 24.948 1.00 90.88 80 THR A C 1
ATOM 640 O O . THR A 1 80 ? -12.220 -1.216 25.724 1.00 90.88 80 THR A O 1
ATOM 643 N N . THR A 1 81 ? -10.023 -1.116 25.328 1.00 88.38 81 THR A N 1
ATOM 644 C CA . THR A 1 81 ? -9.632 -1.526 26.676 1.00 88.38 81 THR A CA 1
ATOM 645 C C . THR A 1 81 ? -10.009 -0.427 27.662 1.00 88.38 81 THR A C 1
ATOM 647 O O . THR A 1 81 ? -9.572 0.710 27.528 1.00 88.38 81 THR A O 1
ATOM 650 N N . GLY A 1 82 ? -10.841 -0.766 28.648 1.00 87.44 82 GLY A N 1
ATOM 651 C CA . GLY A 1 82 ? -11.381 0.194 29.616 1.00 87.44 82 GLY A CA 1
ATOM 652 C C . GLY A 1 82 ? -12.739 0.799 29.242 1.00 87.44 82 GLY A C 1
ATOM 653 O O . GLY A 1 82 ? -13.296 1.523 30.060 1.00 87.44 82 GLY A O 1
ATOM 654 N N . MET A 1 83 ? -13.296 0.479 28.068 1.00 92.31 83 MET A N 1
ATOM 655 C CA . MET A 1 83 ? -14.698 0.780 27.744 1.00 92.31 83 MET A CA 1
ATOM 656 C C . MET A 1 83 ? -15.642 -0.202 28.447 1.00 92.31 83 MET A C 1
ATOM 658 O O . MET A 1 83 ? -15.280 -1.357 28.701 1.00 92.31 83 MET A O 1
ATOM 662 N N . THR A 1 84 ? -16.873 0.229 28.720 1.00 94.50 84 THR A N 1
ATOM 663 C CA . THR A 1 84 ? -17.939 -0.702 29.115 1.00 94.50 84 THR A CA 1
ATOM 664 C C . THR A 1 84 ? -18.315 -1.625 27.943 1.00 94.50 84 THR A C 1
ATOM 666 O O . THR A 1 84 ? -18.053 -1.288 26.783 1.00 94.50 84 THR A O 1
ATOM 669 N N . PRO A 1 85 ? -18.923 -2.802 28.198 1.00 92.50 85 PRO A N 1
ATOM 670 C CA . PRO A 1 85 ? -19.318 -3.721 27.128 1.00 92.50 85 PRO A CA 1
ATOM 671 C C . PRO A 1 85 ? -20.215 -3.069 26.066 1.00 92.50 85 PRO A C 1
ATOM 673 O O . PRO A 1 85 ? -19.984 -3.267 24.875 1.00 92.50 85 PRO A O 1
ATOM 676 N N . ASP A 1 86 ? -21.165 -2.233 26.488 1.00 94.00 86 ASP A N 1
ATOM 677 C CA . ASP A 1 86 ? -22.100 -1.555 25.585 1.00 94.00 86 ASP A CA 1
ATOM 678 C C . ASP A 1 86 ? -21.394 -0.499 24.716 1.00 94.00 86 ASP A C 1
ATOM 680 O O . ASP A 1 86 ? -21.634 -0.413 23.511 1.00 94.00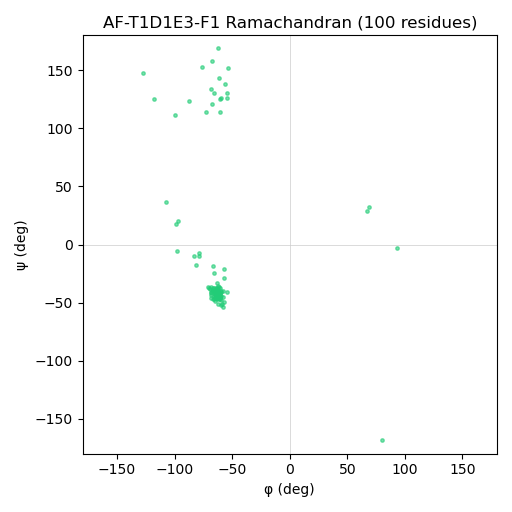 86 ASP A O 1
ATOM 684 N N . GLU A 1 87 ? -20.476 0.280 25.300 1.00 93.31 87 GLU A N 1
ATOM 685 C CA . GLU A 1 87 ? -19.674 1.271 24.568 1.00 93.31 87 GLU A CA 1
ATOM 686 C C . GLU A 1 87 ? -18.742 0.610 23.552 1.00 93.31 87 GLU A C 1
ATOM 688 O O . GLU A 1 87 ? -18.622 1.082 22.419 1.00 93.31 87 GLU A O 1
ATOM 693 N N . ARG A 1 88 ? -18.115 -0.507 23.938 1.00 93.38 88 ARG A N 1
ATOM 694 C CA . ARG A 1 88 ? -17.287 -1.313 23.039 1.00 93.38 88 ARG A CA 1
ATOM 695 C C . ARG A 1 88 ? -18.106 -1.787 21.844 1.00 93.38 88 ARG A C 1
ATOM 697 O O . ARG A 1 88 ? -17.675 -1.613 20.705 1.00 93.38 88 ARG A O 1
ATOM 704 N N . ASP A 1 89 ? -19.263 -2.393 22.090 1.00 94.12 89 ASP A N 1
ATOM 705 C CA . ASP A 1 89 ? -20.072 -2.991 21.029 1.00 94.12 89 ASP A CA 1
ATOM 706 C C . ASP A 1 89 ? -20.630 -1.910 20.087 1.00 94.12 89 ASP A C 1
ATOM 708 O O . ASP A 1 89 ? -20.600 -2.079 18.863 1.00 94.12 89 ASP A O 1
ATOM 712 N N . ALA A 1 90 ? -21.022 -0.749 20.625 1.00 95.06 90 ALA A N 1
ATOM 713 C CA . ALA A 1 90 ? -21.409 0.417 19.833 1.00 95.06 90 ALA A CA 1
ATOM 714 C C . ALA A 1 90 ? -20.250 0.965 18.976 1.00 95.06 90 ALA A C 1
ATOM 716 O O . ALA A 1 90 ? -20.439 1.284 17.797 1.00 95.06 90 ALA A O 1
ATOM 717 N N . PHE A 1 91 ? -19.038 1.046 19.533 1.00 93.69 91 PHE A N 1
ATOM 718 C CA . PHE A 1 91 ? -17.849 1.497 18.809 1.00 93.69 91 PHE A CA 1
ATOM 719 C C . PHE A 1 91 ? -17.453 0.526 17.689 1.00 93.69 91 PHE A C 1
ATOM 721 O O . PHE A 1 91 ? -17.216 0.947 16.555 1.00 93.69 91 PHE A O 1
ATOM 728 N N . ILE A 1 92 ? -17.459 -0.782 17.960 1.00 94.06 92 ILE A N 1
ATOM 729 C CA . ILE A 1 92 ? -17.189 -1.813 16.950 1.00 94.06 92 ILE A CA 1
ATOM 730 C C . ILE A 1 92 ? -18.244 -1.761 15.836 1.00 94.06 92 ILE A C 1
ATOM 732 O O . ILE A 1 92 ? -17.886 -1.826 14.659 1.00 94.06 92 ILE A O 1
ATOM 736 N N . ALA A 1 93 ? -19.527 -1.586 16.166 1.00 94.81 93 ALA A N 1
ATOM 737 C CA . ALA A 1 93 ? -20.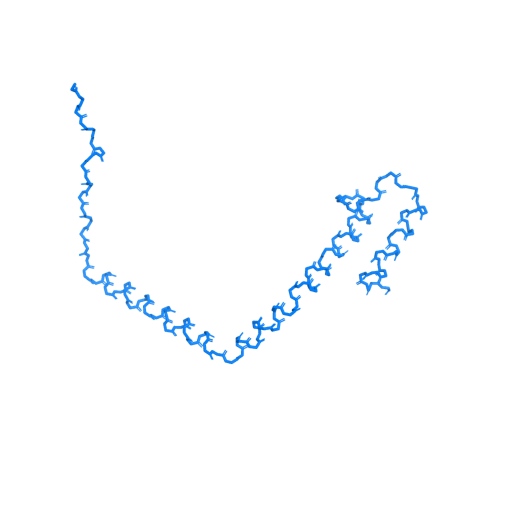589 -1.441 15.169 1.00 94.81 93 ALA A CA 1
ATOM 738 C C . ALA A 1 93 ? -20.367 -0.219 14.257 1.00 94.81 93 ALA A C 1
ATOM 740 O O . ALA A 1 93 ? -20.515 -0.315 13.036 1.00 94.81 93 ALA A O 1
ATOM 741 N N . MET A 1 94 ? -19.937 0.914 14.824 1.00 93.88 94 MET A N 1
ATOM 742 C CA . MET A 1 94 ? -19.565 2.104 14.052 1.00 93.88 94 MET A CA 1
ATOM 743 C C . MET A 1 94 ? -18.404 1.817 13.086 1.00 93.88 94 MET A C 1
ATOM 745 O O . MET A 1 94 ? -18.469 2.196 11.913 1.00 93.88 94 MET A O 1
ATOM 749 N N . LEU A 1 95 ? -17.358 1.127 13.552 1.00 93.19 95 LEU A N 1
ATOM 750 C CA . LEU A 1 95 ? -16.204 0.766 12.725 1.00 93.19 95 LEU A CA 1
ATOM 751 C C . LEU A 1 95 ? -16.575 -0.208 11.600 1.00 93.19 95 LEU A C 1
ATOM 753 O O . LEU A 1 95 ? -16.116 -0.020 10.475 1.00 93.19 95 LEU A O 1
ATOM 757 N N . LYS A 1 96 ? -17.440 -1.198 11.858 1.00 93.69 96 LYS A N 1
ATOM 758 C CA . LYS A 1 96 ? -17.939 -2.131 10.828 1.00 93.69 96 LYS A CA 1
ATOM 759 C C . LYS A 1 96 ? -18.691 -1.403 9.723 1.00 93.69 96 LYS A C 1
ATOM 761 O O . LYS A 1 96 ? -18.412 -1.629 8.546 1.00 93.69 96 LYS A O 1
ATOM 766 N N . LYS A 1 97 ? -19.562 -0.462 10.098 1.00 93.38 97 LYS A N 1
ATOM 767 C CA . LYS A 1 97 ? -20.282 0.390 9.146 1.00 93.38 97 LYS A CA 1
ATOM 768 C C . LYS A 1 97 ? -19.327 1.241 8.307 1.00 93.38 97 LYS A C 1
ATOM 770 O O . LYS A 1 97 ? -19.491 1.334 7.095 1.00 93.38 97 LYS A O 1
ATOM 775 N N . LYS A 1 98 ? -18.301 1.831 8.931 1.00 90.31 98 LYS A N 1
ATOM 776 C CA . LYS A 1 98 ? -17.277 2.617 8.223 1.00 90.31 98 LYS A CA 1
ATOM 777 C C . LYS A 1 98 ? -16.448 1.758 7.259 1.00 90.31 98 LYS A C 1
ATOM 779 O O . LYS A 1 98 ? -16.154 2.202 6.155 1.00 90.31 98 LYS A O 1
ATOM 784 N N . ALA A 1 99 ? -16.092 0.542 7.667 1.00 90.25 99 ALA A N 1
ATOM 785 C CA . ALA A 1 99 ? -15.308 -0.395 6.866 1.00 90.25 99 ALA A CA 1
ATOM 786 C C . ALA A 1 99 ? -16.131 -1.127 5.785 1.00 90.25 99 ALA A C 1
ATOM 788 O O . ALA A 1 99 ? -15.548 -1.844 4.972 1.00 90.25 99 ALA A O 1
ATOM 789 N N . GLY A 1 100 ? -17.461 -0.963 5.765 1.00 87.88 100 GLY A N 1
ATOM 790 C CA . GLY A 1 100 ? -18.352 -1.631 4.812 1.00 87.88 100 GLY A CA 1
ATOM 791 C C . GLY A 1 100 ? -18.469 -3.142 5.033 1.00 87.88 100 GLY A C 1
ATOM 792 O O . GLY A 1 100 ? -18.602 -3.886 4.067 1.00 87.88 100 GLY A O 1
ATOM 793 N N . VAL A 1 101 ? -18.369 -3.594 6.288 1.00 84.06 101 VAL A N 1
ATOM 794 C CA . VAL A 1 101 ? -18.417 -5.013 6.702 1.00 84.06 101 VAL A CA 1
ATOM 795 C C . VAL A 1 101 ? -19.753 -5.320 7.403 1.00 84.06 101 VAL A C 1
ATOM 797 O O . VAL A 1 101 ? -19.776 -6.032 8.402 1.00 84.06 101 VAL A O 1
ATOM 800 N N . GLU A 1 102 ? -20.850 -4.707 6.940 1.00 60.28 102 GLU A N 1
ATOM 801 C CA . GLU A 1 102 ? -22.208 -4.993 7.446 1.00 60.28 102 GLU A CA 1
ATOM 802 C C . GLU A 1 102 ? -22.611 -6.458 7.224 1.00 60.28 102 GLU A C 1
ATOM 804 O O . GLU A 1 102 ? -22.387 -6.981 6.107 1.00 60.28 102 GLU A O 1
#